Protein AF-A0A974P6M9-F1 (afdb_monomer_lite)

Organism: NCBI:txid2803784

Sequence (70 aa):
MRKVMDELHPMARPHAYLWFLGVRPEAQGLGVGSRMLKAGLAKVDAAGLPAYLESSNEANVPSIAAAASR

pLDDT: mean 89.82, std 7.33, range [56.34, 97.25]

Secondary structure (DSSP, 8-state):
-HHHHHHHS-TTS--EE-------GGGTTTTHHHHHHHHHHHHHHHTT--EE---S-GGGHHHHHHHH--

Radius of gyration: 12.86 Å; chains: 1; bounding box: 30×28×25 Å

Foldseek 3Di:
DVVVCVVPPPPPDDAAEDEDDDDDPVCPPVCPSLVVLLVVVVVRVVVVHHYDYDDPDPVCVVSNVVSNDD

Structure (mmCIF, N/CA/C/O backbone):
data_AF-A0A974P6M9-F1
#
_entry.id   AF-A0A974P6M9-F1
#
loop_
_atom_site.group_PDB
_atom_site.id
_atom_site.type_symbol
_atom_site.label_atom_id
_atom_site.label_alt_id
_atom_site.label_comp_id
_atom_site.label_asym_id
_atom_site.label_entity_id
_atom_site.label_seq_id
_atom_site.pdbx_PDB_ins_code
_atom_site.Cartn_x
_atom_site.Cartn_y
_atom_site.Cartn_z
_atom_site.occupancy
_atom_site.B_iso_or_equiv
_atom_site.auth_seq_id
_atom_site.auth_comp_id
_atom_site.auth_asym_id
_atom_site.auth_atom_id
_atom_site.pdbx_PDB_model_num
ATOM 1 N N . MET A 1 1 ? 9.905 16.620 -3.265 1.00 66.75 1 MET A N 1
ATOM 2 C CA . MET A 1 1 ? 9.114 15.391 -3.056 1.00 66.75 1 MET A CA 1
ATOM 3 C C . MET A 1 1 ? 9.049 14.543 -4.321 1.00 66.75 1 MET A C 1
ATOM 5 O O . MET A 1 1 ? 9.711 13.524 -4.322 1.00 66.75 1 MET A O 1
ATOM 9 N N . ARG A 1 2 ? 8.395 14.980 -5.415 1.00 75.12 2 ARG A N 1
ATOM 10 C CA . ARG A 1 2 ? 8.276 14.192 -6.667 1.00 75.12 2 ARG A CA 1
ATOM 11 C C . ARG A 1 2 ? 9.601 13.621 -7.195 1.00 75.12 2 ARG A C 1
ATOM 13 O O . ARG A 1 2 ? 9.701 12.421 -7.347 1.00 75.12 2 ARG A O 1
ATOM 20 N N . LYS A 1 3 ? 10.640 14.454 -7.325 1.00 82.06 3 LYS A N 1
ATOM 21 C CA . LYS A 1 3 ? 11.973 14.008 -7.774 1.00 82.06 3 LYS A CA 1
ATOM 22 C C . LYS A 1 3 ? 12.559 12.859 -6.932 1.00 82.06 3 LYS A C 1
ATOM 24 O O . LYS A 1 3 ? 13.143 11.946 -7.486 1.00 82.06 3 LYS A 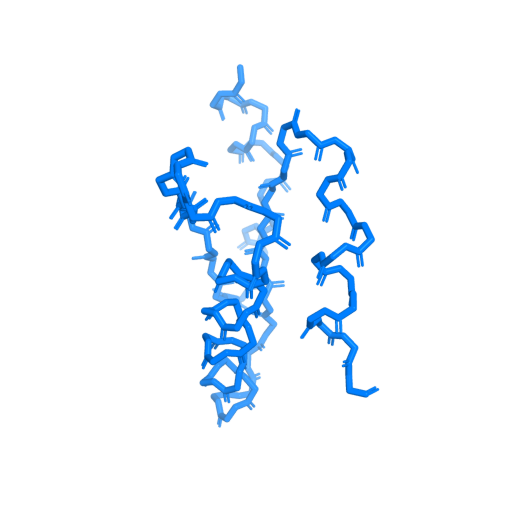O 1
ATOM 29 N N . VAL A 1 4 ? 12.393 12.909 -5.608 1.00 83.62 4 VAL A N 1
ATOM 30 C CA . VAL A 1 4 ? 12.920 11.876 -4.695 1.00 83.62 4 VAL A CA 1
ATOM 31 C C . VAL A 1 4 ? 12.138 10.572 -4.840 1.00 83.62 4 VAL A C 1
ATOM 33 O O . VAL A 1 4 ? 12.737 9.507 -4.820 1.00 83.62 4 VAL A O 1
ATOM 36 N N . MET A 1 5 ? 10.817 10.660 -5.008 1.00 82.25 5 MET A N 1
ATOM 37 C CA . MET A 1 5 ? 9.969 9.489 -5.254 1.00 82.25 5 MET A CA 1
ATOM 38 C C . MET A 1 5 ? 10.341 8.840 -6.591 1.00 82.25 5 MET A C 1
ATOM 40 O O . MET A 1 5 ? 10.661 7.661 -6.627 1.00 82.25 5 MET A O 1
ATOM 44 N N . ASP A 1 6 ? 10.469 9.637 -7.658 1.00 84.94 6 ASP A N 1
ATOM 45 C CA . ASP A 1 6 ? 10.879 9.146 -8.980 1.00 84.94 6 ASP A CA 1
ATOM 46 C C . ASP A 1 6 ? 12.256 8.444 -8.948 1.00 84.94 6 ASP A C 1
ATOM 48 O O . ASP A 1 6 ? 12.449 7.428 -9.613 1.00 84.94 6 ASP A O 1
ATOM 52 N N . GLU A 1 7 ? 13.216 8.964 -8.172 1.00 87.12 7 GLU A N 1
ATOM 53 C CA . GLU A 1 7 ? 14.560 8.380 -8.021 1.00 87.12 7 GLU A CA 1
ATOM 54 C C . GLU A 1 7 ? 14.573 7.081 -7.195 1.00 87.12 7 GLU A C 1
ATOM 56 O O . GLU A 1 7 ? 15.394 6.201 -7.457 1.00 87.12 7 GLU A O 1
ATOM 61 N N . LEU A 1 8 ? 13.692 6.952 -6.197 1.00 87.56 8 LEU A N 1
ATOM 62 C CA . LEU A 1 8 ? 13.608 5.775 -5.322 1.00 87.56 8 LEU A CA 1
ATOM 63 C C . LEU A 1 8 ? 12.632 4.708 -5.831 1.00 87.56 8 LEU A C 1
ATOM 65 O O . LEU A 1 8 ? 12.648 3.577 -5.334 1.00 87.56 8 LEU A O 1
ATOM 69 N N . HIS A 1 9 ? 11.805 5.046 -6.819 1.00 89.88 9 HIS A N 1
ATOM 70 C CA . HIS A 1 9 ? 10.847 4.137 -7.426 1.00 89.88 9 HIS A CA 1
ATOM 71 C C . HIS A 1 9 ? 11.591 2.938 -8.043 1.00 89.88 9 HIS A C 1
ATOM 73 O O . HIS A 1 9 ? 12.436 3.106 -8.927 1.00 89.88 9 HIS A O 1
ATOM 79 N N . PRO A 1 10 ? 11.290 1.693 -7.630 1.00 89.88 10 PRO A N 1
ATOM 80 C CA . PRO A 1 10 ? 11.962 0.503 -8.139 1.00 89.88 10 PRO A CA 1
ATOM 81 C C . PRO A 1 10 ? 11.557 0.182 -9.588 1.00 89.88 10 PRO A C 1
ATOM 83 O O . PRO A 1 10 ? 10.733 -0.690 -9.842 1.00 89.88 10 PRO A O 1
ATOM 86 N N . MET A 1 11 ? 12.185 0.835 -10.566 1.00 89.31 11 MET A N 1
ATOM 87 C CA . MET A 1 11 ? 11.886 0.638 -11.996 1.00 89.31 11 MET A CA 1
ATOM 88 C C . MET A 1 11 ? 12.425 -0.678 -12.580 1.00 89.31 11 MET A C 1
ATOM 90 O O . MET A 1 11 ? 12.052 -1.077 -13.679 1.00 89.31 11 MET A O 1
ATOM 94 N N . ALA A 1 12 ? 13.300 -1.379 -11.853 1.00 91.12 12 ALA A N 1
ATOM 95 C CA . ALA A 1 12 ? 13.990 -2.569 -12.353 1.00 91.12 12 ALA A CA 1
ATOM 96 C C . ALA A 1 12 ? 13.111 -3.834 -12.440 1.00 91.12 12 ALA A C 1
ATOM 98 O O . ALA A 1 12 ? 13.543 -4.829 -13.020 1.00 91.12 12 ALA A O 1
ATOM 99 N N . ARG A 1 13 ? 11.917 -3.849 -11.830 1.00 88.50 13 ARG A N 1
ATOM 100 C CA . ARG A 1 13 ? 11.034 -5.028 -11.794 1.00 88.50 13 ARG A CA 1
ATOM 101 C C . ARG A 1 13 ? 9.576 -4.609 -11.988 1.00 88.50 13 ARG A C 1
ATOM 103 O O . ARG A 1 13 ? 9.184 -3.605 -11.394 1.00 88.50 13 ARG A O 1
ATOM 110 N N . PRO A 1 14 ? 8.753 -5.372 -12.729 1.00 94.25 14 PRO A N 1
ATOM 111 C CA . PRO A 1 14 ? 7.318 -5.115 -12.810 1.00 94.25 14 PRO A CA 1
ATOM 112 C C . PRO A 1 14 ? 6.665 -5.159 -11.427 1.00 94.25 14 PRO A C 1
ATOM 114 O O . PRO A 1 14 ? 6.928 -6.068 -10.639 1.00 94.25 14 PRO A O 1
ATOM 117 N N . HIS A 1 15 ? 5.812 -4.183 -11.139 1.00 94.94 15 HIS A N 1
ATOM 118 C CA . HIS A 1 15 ? 5.061 -4.099 -9.893 1.00 94.94 15 HIS A CA 1
ATOM 119 C C . HIS A 1 15 ? 3.815 -3.229 -10.092 1.00 94.94 15 HIS A C 1
ATOM 121 O O . HIS A 1 15 ? 3.760 -2.387 -10.989 1.00 94.94 15 HIS A O 1
ATOM 127 N N . ALA A 1 16 ? 2.811 -3.426 -9.245 1.00 95.75 16 ALA A N 1
ATOM 128 C CA . ALA A 1 16 ? 1.686 -2.513 -9.135 1.00 95.75 16 ALA A CA 1
ATOM 129 C C . ALA A 1 16 ? 2.081 -1.325 -8.248 1.00 95.75 16 ALA A C 1
ATOM 131 O O . ALA A 1 16 ? 2.621 -1.521 -7.160 1.00 95.75 16 ALA A O 1
ATOM 132 N N . TYR A 1 17 ? 1.792 -0.102 -8.691 1.00 93.81 17 TYR A N 1
ATOM 133 C CA . TYR A 1 17 ? 2.068 1.116 -7.930 1.00 93.81 17 TYR A CA 1
ATOM 134 C C . TYR A 1 17 ? 0.768 1.760 -7.449 1.00 93.81 17 TYR A C 1
ATOM 136 O O . TYR A 1 17 ? -0.104 2.095 -8.255 1.00 93.81 17 TYR A O 1
ATOM 144 N N . LEU A 1 18 ? 0.631 1.948 -6.134 1.00 93.56 18 LEU A N 1
ATOM 145 C CA . LEU A 1 18 ? -0.444 2.762 -5.576 1.00 93.56 18 LEU A CA 1
ATOM 146 C C . LEU A 1 18 ? 0.004 4.221 -5.546 1.00 93.56 18 LEU A C 1
ATOM 148 O O . LEU A 1 18 ? 0.701 4.643 -4.627 1.00 93.56 18 LEU A O 1
ATOM 152 N N . TRP A 1 19 ? -0.447 4.990 -6.534 1.00 88.19 19 TRP A N 1
ATOM 153 C CA . TRP A 1 1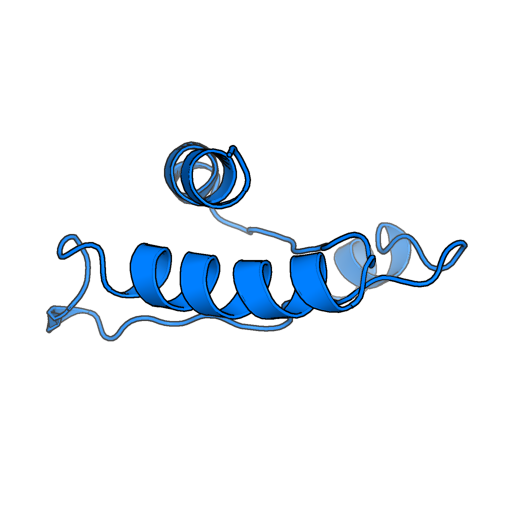9 ? -0.063 6.394 -6.644 1.00 88.19 19 TRP A CA 1
ATOM 154 C C . TRP A 1 19 ? -0.747 7.284 -5.598 1.00 88.19 19 TRP A C 1
ATOM 156 O O . TRP A 1 19 ? -0.100 8.117 -4.971 1.00 88.19 19 TRP A O 1
ATOM 166 N N . PHE A 1 20 ? -2.051 7.091 -5.369 1.00 89.69 20 PHE A N 1
ATOM 167 C CA . PHE A 1 20 ? -2.800 7.855 -4.373 1.00 89.69 20 PHE A CA 1
ATOM 168 C C . PHE A 1 20 ? -3.879 7.022 -3.691 1.00 89.69 20 PHE A C 1
ATOM 170 O O . PHE A 1 20 ? -4.638 6.296 -4.333 1.00 89.69 20 PHE A O 1
ATOM 177 N N . LEU A 1 21 ? -3.998 7.216 -2.379 1.00 90.81 21 LEU A N 1
ATOM 178 C CA . LEU A 1 21 ? -5.125 6.768 -1.575 1.00 90.81 21 LEU A CA 1
ATOM 179 C C . LEU A 1 21 ? -5.465 7.863 -0.565 1.00 90.81 21 LEU A C 1
ATOM 181 O O . LEU A 1 21 ? -4.670 8.183 0.314 1.00 90.81 21 LEU A O 1
ATOM 185 N N . GLY A 1 22 ? -6.655 8.438 -0.707 1.00 90.69 22 GLY A N 1
ATOM 186 C CA . GLY A 1 22 ? -7.165 9.475 0.180 1.00 90.69 22 GLY A CA 1
ATOM 187 C C . GLY A 1 22 ? -8.453 9.030 0.854 1.00 90.69 22 GLY A C 1
ATOM 188 O O . GLY A 1 22 ? -9.289 8.366 0.244 1.00 90.69 22 GLY A O 1
ATOM 189 N N . VAL A 1 23 ? -8.625 9.429 2.111 1.00 93.06 23 VAL A N 1
ATOM 190 C CA . VAL A 1 23 ? -9.876 9.271 2.857 1.00 93.06 23 VAL A CA 1
ATOM 191 C C . VAL A 1 23 ? -10.326 10.656 3.292 1.00 93.06 23 VAL A C 1
ATOM 193 O O . VAL A 1 23 ? -9.526 11.421 3.841 1.00 93.06 23 VAL A O 1
ATOM 196 N N . ARG A 1 24 ? -11.600 10.981 3.040 1.00 96.00 24 ARG A N 1
ATOM 197 C CA . ARG A 1 24 ? -12.196 12.244 3.496 1.00 96.00 24 ARG A CA 1
ATOM 198 C C . ARG A 1 24 ? -12.016 12.405 5.013 1.00 96.00 24 ARG A C 1
ATOM 200 O O . ARG A 1 24 ? -12.144 11.392 5.702 1.00 96.00 24 ARG A O 1
ATOM 207 N N . PRO A 1 25 ? -11.756 13.619 5.536 1.00 95.06 25 PRO A N 1
ATOM 208 C CA . PRO A 1 25 ? -11.495 13.837 6.961 1.00 95.06 25 PRO A CA 1
ATOM 209 C C . PRO A 1 25 ? -12.539 13.204 7.888 1.00 95.06 25 PRO A C 1
ATOM 211 O O . PRO A 1 25 ? -12.181 12.541 8.856 1.00 95.06 25 PRO A O 1
ATOM 214 N N . GLU A 1 26 ? -13.821 13.294 7.532 1.00 97.25 26 GLU A N 1
ATOM 215 C CA . GLU A 1 26 ? -14.945 12.789 8.335 1.00 97.25 26 GLU A CA 1
ATOM 216 C C . GLU A 1 26 ? -15.010 11.252 8.382 1.00 97.25 26 GLU A C 1
ATOM 218 O O . GLU A 1 26 ? -15.753 10.677 9.172 1.00 97.25 26 GLU A O 1
ATOM 223 N N . ALA A 1 27 ? -14.251 10.574 7.518 1.00 94.69 27 ALA A N 1
ATOM 224 C CA . ALA A 1 27 ? -14.179 9.120 7.421 1.00 94.69 27 ALA A CA 1
ATOM 225 C C . ALA A 1 27 ? -12.823 8.549 7.887 1.00 94.69 27 ALA A C 1
ATOM 227 O O . ALA A 1 27 ? -12.590 7.337 7.786 1.00 94.69 27 ALA A O 1
ATOM 228 N N . GLN A 1 28 ? -11.912 9.399 8.372 1.00 91.75 28 GLN A N 1
ATOM 229 C CA . GLN A 1 28 ? -10.626 8.973 8.928 1.00 91.75 28 GLN A CA 1
ATOM 230 C C . GLN A 1 28 ? -10.816 8.274 10.283 1.00 91.75 28 GLN A C 1
ATOM 232 O O . GLN A 1 28 ? -11.832 8.434 10.949 1.00 91.75 28 GLN A O 1
ATOM 237 N N . GLY A 1 29 ? -9.871 7.411 10.665 1.00 89.81 29 GLY A N 1
ATOM 238 C CA . GLY A 1 29 ? -9.973 6.599 11.888 1.00 89.81 29 GLY A CA 1
ATOM 239 C C . GLY A 1 29 ? -10.981 5.439 11.824 1.00 89.81 29 GLY A C 1
ATOM 240 O O . GLY A 1 29 ? -10.920 4.538 12.650 1.00 89.81 29 GLY A O 1
ATOM 241 N N . LEU A 1 30 ? -11.849 5.381 10.804 1.00 94.38 30 LEU A N 1
ATOM 242 C CA . LEU A 1 30 ? -12.874 4.332 10.640 1.00 94.38 30 LEU A CA 1
ATOM 243 C C . LEU A 1 30 ? -12.405 3.111 9.817 1.00 94.38 30 LEU A C 1
ATOM 245 O O . LEU A 1 30 ? -13.206 2.268 9.390 1.00 94.38 30 LEU A O 1
ATOM 249 N N . GLY A 1 31 ? -11.107 3.036 9.509 1.00 92.12 31 GLY A N 1
ATOM 250 C CA . GLY A 1 31 ? -10.499 1.942 8.742 1.00 92.12 31 GLY A CA 1
ATOM 251 C C . GLY A 1 31 ? -10.888 1.883 7.257 1.00 92.12 31 GLY A C 1
ATOM 252 O O . GLY A 1 31 ? -10.658 0.865 6.607 1.00 92.12 31 GLY A O 1
ATOM 253 N N . VAL A 1 32 ? -11.483 2.944 6.697 1.00 94.94 32 VAL A N 1
ATOM 254 C CA . VAL A 1 32 ? -11.904 2.994 5.282 1.00 94.94 32 VAL A CA 1
ATOM 255 C C . VAL A 1 32 ? -10.711 2.811 4.342 1.00 94.94 32 VAL A C 1
ATOM 257 O O . VAL A 1 32 ? -10.752 1.951 3.464 1.00 94.94 32 VAL A O 1
ATOM 260 N N . GLY A 1 33 ? -9.628 3.559 4.576 1.00 92.88 33 GLY A N 1
ATOM 261 C CA . GLY A 1 33 ? -8.402 3.469 3.778 1.00 92.88 33 GLY A CA 1
ATOM 262 C C . GLY A 1 33 ? -7.797 2.067 3.809 1.00 92.88 33 GLY A C 1
ATOM 263 O O . GLY A 1 33 ? -7.516 1.504 2.758 1.00 92.88 33 GLY A O 1
ATOM 264 N N . SER A 1 34 ? -7.701 1.449 4.989 1.00 92.69 34 SER A N 1
ATOM 265 C CA . SER A 1 34 ? -7.173 0.087 5.134 1.00 92.69 34 SER A CA 1
ATOM 266 C C . SER A 1 34 ? -8.018 -0.950 4.390 1.00 92.69 34 SER A C 1
ATOM 268 O O . SER A 1 34 ? -7.467 -1.840 3.747 1.00 92.69 34 SER A O 1
ATOM 270 N N . ARG A 1 35 ? -9.356 -0.830 4.412 1.00 94.62 35 ARG A N 1
ATOM 271 C CA . ARG A 1 35 ? -10.242 -1.720 3.637 1.00 94.62 35 ARG A CA 1
ATOM 272 C C . ARG A 1 35 ? -10.055 -1.546 2.131 1.00 94.62 35 ARG A C 1
ATOM 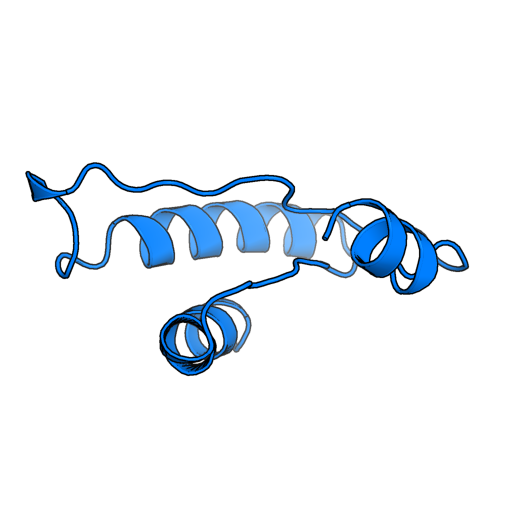274 O O . ARG A 1 35 ? -9.990 -2.543 1.416 1.00 94.62 35 ARG A O 1
ATOM 281 N N . MET A 1 36 ? -9.933 -0.306 1.654 1.00 94.50 36 MET A N 1
ATOM 282 C CA . MET A 1 36 ? -9.651 -0.026 0.241 1.00 94.50 36 MET A CA 1
ATOM 283 C C . MET A 1 36 ? -8.286 -0.578 -0.180 1.00 94.50 36 MET A C 1
ATOM 285 O O . MET A 1 36 ? -8.190 -1.243 -1.210 1.00 94.50 36 MET A O 1
ATOM 289 N N . LEU A 1 37 ? -7.254 -0.358 0.639 1.00 94.81 37 LEU A N 1
ATOM 290 C CA . LEU A 1 37 ? -5.907 -0.869 0.407 1.00 94.81 37 LEU A CA 1
ATOM 291 C C . LEU A 1 37 ? -5.909 -2.399 0.330 1.00 94.81 37 LEU A C 1
ATOM 293 O O . LEU A 1 37 ? -5.425 -2.952 -0.652 1.00 94.81 37 LEU A O 1
ATOM 297 N N . LYS A 1 38 ? -6.539 -3.084 1.294 1.00 95.19 38 LYS A N 1
ATOM 298 C CA . LYS A 1 38 ? -6.651 -4.551 1.308 1.00 95.19 38 LYS A CA 1
ATOM 299 C C . LYS A 1 38 ? -7.359 -5.095 0.064 1.00 95.19 38 LYS A C 1
ATOM 301 O O . LYS A 1 38 ? -6.915 -6.080 -0.517 1.00 95.19 38 LYS A O 1
ATOM 306 N N . ALA A 1 39 ? -8.436 -4.444 -0.378 1.00 94.81 39 ALA A N 1
ATOM 307 C CA . ALA A 1 39 ? -9.144 -4.838 -1.596 1.00 94.81 39 ALA A CA 1
ATOM 308 C C . ALA A 1 39 ? -8.289 -4.647 -2.863 1.00 94.81 39 ALA A C 1
ATOM 310 O O . ALA A 1 39 ? -8.362 -5.462 -3.782 1.00 94.81 39 ALA A O 1
ATOM 311 N N . GLY A 1 40 ? -7.477 -3.587 -2.920 1.00 94.81 40 GLY A N 1
ATOM 312 C CA . GLY A 1 40 ? -6.504 -3.378 -3.993 1.00 94.81 40 GLY A CA 1
ATOM 313 C C . GLY A 1 40 ? -5.403 -4.438 -3.985 1.00 94.81 40 GLY A C 1
ATOM 314 O O . GLY A 1 40 ? -5.148 -5.059 -5.015 1.00 94.81 40 GLY A O 1
ATOM 315 N N . LEU A 1 41 ? -4.813 -4.703 -2.818 1.00 95.44 41 LEU A N 1
ATOM 316 C CA . LEU A 1 41 ? -3.759 -5.704 -2.644 1.00 95.44 41 LEU A CA 1
ATOM 317 C C . LEU A 1 41 ? -4.230 -7.112 -3.014 1.00 95.44 41 LEU A C 1
ATOM 319 O O . LEU A 1 41 ? -3.502 -7.813 -3.702 1.00 95.44 41 LEU A O 1
ATOM 323 N N . ALA A 1 42 ? -5.476 -7.484 -2.707 1.00 95.88 42 ALA A N 1
ATOM 324 C CA . ALA A 1 42 ? -6.038 -8.764 -3.142 1.00 95.88 42 ALA A CA 1
ATOM 325 C C . ALA A 1 42 ? -6.029 -8.941 -4.677 1.00 95.88 42 ALA A C 1
ATOM 327 O O . ALA A 1 42 ? -5.842 -10.052 -5.171 1.00 95.88 42 ALA A O 1
ATOM 328 N N . LYS A 1 43 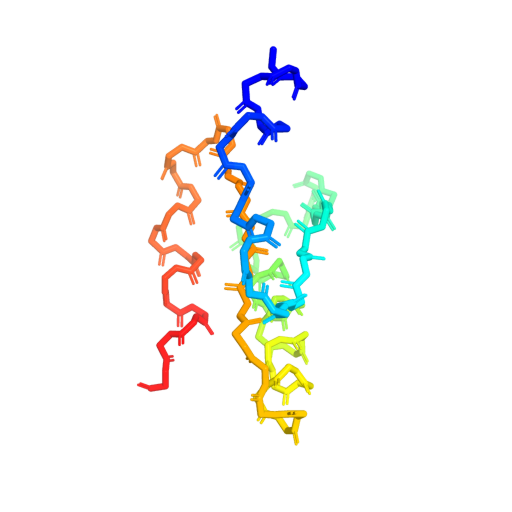? -6.200 -7.857 -5.451 1.00 95.81 43 LYS A N 1
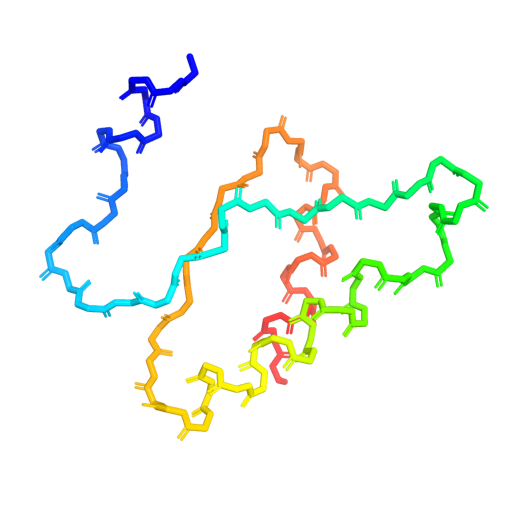ATOM 329 C CA . LYS A 1 43 ? -6.102 -7.899 -6.922 1.00 95.81 43 LYS A CA 1
ATOM 330 C C . LYS A 1 43 ? -4.656 -8.045 -7.389 1.00 95.81 43 LYS A C 1
ATOM 332 O O . LYS A 1 43 ? -4.397 -8.774 -8.340 1.00 95.81 43 LYS A O 1
ATOM 337 N N . VAL A 1 44 ? -3.732 -7.353 -6.725 1.00 95.88 44 VAL A N 1
ATOM 338 C CA . VAL A 1 44 ? -2.292 -7.422 -7.013 1.00 95.88 44 VAL A CA 1
ATOM 339 C C . VAL A 1 44 ? -1.751 -8.823 -6.709 1.00 95.88 44 VAL A C 1
ATOM 341 O O . VAL A 1 44 ? -1.059 -9.409 -7.539 1.00 95.88 44 VAL A O 1
ATOM 344 N N . ASP A 1 45 ? -2.174 -9.399 -5.585 1.00 95.25 45 ASP A N 1
ATOM 345 C CA . ASP A 1 45 ? -1.892 -10.776 -5.188 1.00 95.25 45 ASP A CA 1
ATOM 346 C C . ASP A 1 45 ? -2.410 -11.787 -6.215 1.00 95.25 45 ASP A C 1
ATOM 348 O O . ASP A 1 45 ? -1.683 -12.697 -6.606 1.00 95.25 45 ASP A O 1
ATOM 352 N N . ALA A 1 46 ? -3.655 -11.627 -6.678 1.00 96.44 46 ALA A N 1
ATOM 353 C CA . ALA A 1 46 ? -4.236 -12.493 -7.705 1.00 96.44 46 ALA A CA 1
ATOM 354 C C . ALA A 1 46 ? -3.497 -12.392 -9.051 1.00 96.44 46 ALA A C 1
ATOM 356 O O . ALA A 1 46 ? -3.461 -13.360 -9.807 1.00 96.44 46 ALA A O 1
ATOM 357 N N . ALA A 1 47 ? -2.888 -11.239 -9.338 1.00 95.81 47 ALA A N 1
ATOM 358 C CA . ALA A 1 47 ? -2.046 -11.030 -10.511 1.00 95.81 47 ALA A CA 1
ATOM 359 C C . ALA A 1 47 ? -0.601 -11.536 -10.327 1.00 95.81 47 ALA A C 1
ATOM 361 O O . ALA A 1 47 ? 0.177 -11.484 -11.278 1.00 95.81 47 ALA A O 1
ATOM 362 N N . GLY A 1 48 ? -0.222 -12.003 -9.131 1.00 95.31 48 GLY A N 1
ATOM 363 C CA . GLY A 1 48 ? 1.138 -12.461 -8.833 1.00 95.31 48 GLY A CA 1
ATOM 364 C C . GLY A 1 48 ? 2.193 -11.353 -8.916 1.00 95.31 48 GLY A C 1
ATOM 365 O O . GLY A 1 48 ? 3.360 -11.636 -9.184 1.00 95.31 48 GLY A O 1
ATOM 366 N N . LEU A 1 49 ? 1.791 -10.093 -8.728 1.00 95.31 49 LEU A N 1
ATOM 367 C CA . LEU A 1 49 ? 2.679 -8.937 -8.820 1.00 95.31 49 LEU A CA 1
ATOM 368 C C . LEU A 1 49 ? 3.105 -8.451 -7.427 1.00 95.31 49 LEU A C 1
ATOM 370 O O . LEU A 1 49 ? 2.324 -8.519 -6.482 1.00 95.31 49 LEU A O 1
ATOM 374 N N . PRO A 1 50 ? 4.311 -7.883 -7.282 1.00 93.62 50 PRO A N 1
ATOM 375 C CA . PRO A 1 50 ? 4.649 -7.071 -6.121 1.00 93.62 50 PRO A CA 1
ATOM 376 C C . PRO A 1 50 ? 3.821 -5.778 -6.091 1.00 93.62 50 PRO A C 1
ATOM 378 O O . PRO A 1 50 ? 3.499 -5.218 -7.142 1.00 93.62 50 PRO A O 1
ATOM 381 N N . ALA A 1 51 ? 3.539 -5.264 -4.894 1.00 94.19 51 ALA A N 1
ATOM 382 C CA . ALA A 1 51 ? 2.970 -3.933 -4.691 1.00 94.19 51 ALA A CA 1
ATOM 383 C C . ALA A 1 51 ? 4.045 -2.956 -4.195 1.00 94.19 51 ALA A C 1
ATOM 385 O O . ALA A 1 51 ? 4.858 -3.304 -3.340 1.00 94.19 51 ALA A O 1
ATOM 386 N N . TYR A 1 52 ? 4.013 -1.724 -4.698 1.00 93.19 52 TYR A N 1
ATOM 387 C CA . TYR A 1 52 ? 4.839 -0.609 -4.244 1.00 93.19 52 TYR A CA 1
ATOM 388 C C . TYR A 1 52 ? 3.957 0.606 -3.944 1.00 93.19 52 TYR A C 1
ATOM 390 O O . TYR A 1 52 ? 2.983 0.874 -4.652 1.00 93.19 52 TYR A O 1
ATOM 398 N N . LEU A 1 53 ? 4.292 1.336 -2.885 1.00 92.38 53 LEU A N 1
ATOM 399 C CA . LEU A 1 53 ? 3.709 2.630 -2.551 1.00 92.38 53 LEU A CA 1
ATOM 400 C C . LEU A 1 53 ? 4.712 3.427 -1.728 1.00 92.38 53 LEU A C 1
ATOM 402 O O . LEU A 1 53 ? 5.591 2.853 -1.082 1.00 92.38 53 LEU A O 1
ATOM 406 N N . GLU A 1 54 ? 4.506 4.734 -1.672 1.00 90.00 54 GLU A N 1
ATOM 407 C CA . GLU A 1 54 ? 5.242 5.630 -0.788 1.00 90.00 54 GLU A CA 1
ATOM 408 C C . GLU A 1 54 ? 4.262 6.310 0.172 1.00 90.00 54 GLU A C 1
ATOM 410 O O . GLU A 1 54 ? 3.118 6.603 -0.179 1.00 90.00 54 GLU A O 1
ATOM 415 N N . SER A 1 55 ? 4.701 6.576 1.402 1.00 88.56 55 SER A N 1
ATOM 416 C CA . SER A 1 55 ? 3.934 7.369 2.365 1.00 88.56 55 SER A CA 1
ATOM 417 C C . SER A 1 55 ? 4.788 8.520 2.864 1.00 88.56 55 SER A C 1
ATOM 419 O O . SER A 1 55 ? 5.866 8.309 3.410 1.00 88.56 55 SER A O 1
ATOM 421 N N . SER A 1 56 ? 4.284 9.747 2.733 1.00 83.94 56 SER A N 1
ATOM 422 C CA . SER A 1 56 ? 4.904 10.938 3.326 1.00 83.94 56 SER A CA 1
ATOM 423 C C . SER A 1 56 ? 4.575 11.109 4.814 1.00 83.94 56 SER A C 1
ATOM 425 O O . SER A 1 56 ? 4.962 12.108 5.413 1.00 83.94 56 SER A O 1
ATOM 427 N N . ASN A 1 57 ? 3.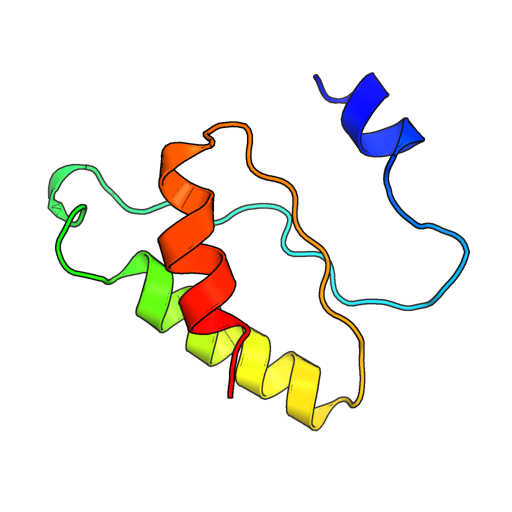806 10.183 5.394 1.00 87.75 57 ASN A N 1
ATOM 428 C CA . ASN A 1 57 ? 3.426 10.183 6.800 1.00 87.75 57 ASN A CA 1
ATOM 429 C C . ASN A 1 57 ? 3.746 8.816 7.412 1.00 87.75 57 ASN A C 1
ATOM 431 O O . ASN A 1 57 ? 3.131 7.804 7.061 1.00 87.75 57 ASN A O 1
ATOM 435 N N . GLU A 1 58 ? 4.701 8.799 8.335 1.00 89.69 58 GLU A N 1
ATOM 436 C CA . GLU A 1 58 ? 5.153 7.588 9.018 1.00 89.69 58 GLU A CA 1
ATOM 437 C C . GLU A 1 58 ? 4.048 6.956 9.881 1.00 89.69 58 GLU A C 1
ATOM 439 O O . GLU A 1 58 ? 3.979 5.735 10.000 1.00 89.69 58 GLU A O 1
ATOM 444 N N . ALA A 1 59 ? 3.089 7.750 10.373 1.00 88.62 59 ALA A N 1
ATOM 445 C CA . ALA A 1 59 ? 1.941 7.243 11.129 1.00 88.62 59 ALA A CA 1
ATOM 446 C C . ALA A 1 59 ? 1.051 6.281 10.316 1.00 88.62 59 ALA A C 1
ATOM 448 O O . ALA A 1 59 ? 0.302 5.492 10.891 1.00 88.62 59 ALA A O 1
ATOM 449 N N . ASN A 1 60 ? 1.143 6.304 8.981 1.00 87.94 60 ASN A N 1
ATOM 450 C CA . ASN A 1 60 ? 0.419 5.364 8.128 1.00 87.94 60 ASN A CA 1
ATOM 451 C C . ASN A 1 60 ? 1.099 3.985 8.050 1.00 87.94 60 ASN A C 1
ATOM 453 O O . ASN A 1 60 ? 0.431 3.013 7.690 1.00 87.94 60 ASN A O 1
ATOM 457 N N . VAL A 1 61 ? 2.396 3.879 8.376 1.00 90.31 61 VAL A N 1
ATOM 458 C CA . VAL A 1 61 ? 3.203 2.660 8.182 1.00 90.31 61 VAL A CA 1
ATOM 459 C C . VAL A 1 61 ? 2.590 1.438 8.874 1.00 90.31 61 VAL A C 1
ATOM 461 O O . VAL A 1 61 ? 2.426 0.429 8.189 1.00 90.31 61 VAL A O 1
ATOM 464 N N . PRO A 1 62 ? 2.148 1.490 10.150 1.00 89.06 62 PRO A N 1
ATOM 465 C CA . PRO A 1 62 ? 1.546 0.321 10.795 1.00 89.06 62 PRO A CA 1
ATOM 466 C C . PRO A 1 62 ? 0.279 -0.173 10.084 1.00 89.06 62 PRO A C 1
ATOM 468 O O . PRO A 1 62 ? 0.098 -1.372 9.889 1.00 89.06 62 PRO A O 1
ATOM 471 N N . SER A 1 63 ? -0.585 0.750 9.646 1.00 87.06 63 SER A N 1
ATOM 472 C CA . SER A 1 63 ? -1.843 0.409 8.964 1.00 87.06 63 SER A CA 1
ATOM 473 C C . SER A 1 63 ? -1.612 -0.150 7.559 1.00 87.06 63 SER A C 1
ATOM 475 O O . SER A 1 63 ? -2.338 -1.042 7.124 1.00 87.06 63 SER A O 1
ATOM 477 N N . ILE A 1 64 ? -0.605 0.371 6.852 1.00 89.81 64 ILE A N 1
ATOM 478 C CA . ILE A 1 64 ? -0.195 -0.111 5.531 1.00 89.81 64 ILE A CA 1
ATOM 479 C C . ILE A 1 64 ? 0.428 -1.504 5.645 1.00 89.81 64 ILE A C 1
ATOM 481 O O . ILE A 1 64 ? 0.021 -2.409 4.920 1.00 89.81 64 ILE A O 1
ATOM 485 N N . ALA A 1 65 ? 1.367 -1.690 6.578 1.00 87.88 65 ALA A N 1
ATOM 486 C CA . ALA A 1 65 ? 2.017 -2.974 6.816 1.00 87.88 65 ALA A CA 1
ATOM 487 C C . ALA A 1 65 ? 0.984 -4.053 7.170 1.00 87.88 65 ALA A C 1
ATOM 489 O O . ALA A 1 65 ? 0.963 -5.105 6.541 1.00 87.88 65 ALA A O 1
ATOM 490 N N . ALA A 1 66 ? 0.049 -3.749 8.075 1.00 85.25 66 ALA A N 1
ATOM 491 C CA . ALA A 1 66 ? -1.030 -4.664 8.442 1.00 85.25 66 ALA A CA 1
ATOM 492 C C . ALA A 1 66 ? -1.964 -5.024 7.270 1.00 85.25 66 ALA A C 1
ATOM 494 O O . ALA A 1 66 ? -2.570 -6.091 7.280 1.00 85.25 66 ALA A O 1
ATOM 495 N N . ALA A 1 67 ? -2.110 -4.154 6.265 1.00 84.00 67 ALA A N 1
ATOM 496 C CA . ALA A 1 67 ? -2.891 -4.459 5.065 1.00 84.00 67 ALA A CA 1
ATOM 497 C C . ALA A 1 67 ? -2.120 -5.329 4.055 1.00 84.00 67 ALA A C 1
ATOM 499 O O . ALA A 1 67 ? -2.755 -6.047 3.284 1.00 84.00 67 ALA A O 1
ATOM 500 N N . ALA A 1 68 ? -0.785 -5.248 4.057 1.00 77.69 68 ALA A N 1
ATOM 501 C CA . ALA A 1 68 ? 0.115 -6.021 3.199 1.00 77.69 68 ALA A CA 1
ATOM 502 C C . ALA A 1 68 ? 0.474 -7.401 3.768 1.00 77.69 68 ALA A C 1
ATOM 504 O O . ALA A 1 68 ? 0.808 -8.310 3.010 1.00 77.69 68 ALA A O 1
ATOM 505 N N . SER A 1 69 ? 0.390 -7.575 5.086 1.00 65.75 69 SER A N 1
ATOM 506 C CA . SER A 1 69 ? 0.526 -8.874 5.737 1.00 65.75 69 SER A CA 1
ATOM 507 C C . SER A 1 69 ? -0.735 -9.714 5.519 1.00 65.75 69 SER A C 1
ATOM 509 O O . SER A 1 69 ? -1.838 -9.313 5.898 1.00 65.75 69 SER A O 1
ATOM 511 N N . ARG A 1 70 ? -0.562 -10.889 4.910 1.00 56.34 70 ARG A N 1
ATOM 512 C CA . ARG A 1 70 ? -1.480 -12.010 5.132 1.00 56.34 70 ARG A CA 1
ATOM 513 C C . ARG A 1 70 ? -1.220 -12.608 6.504 1.00 56.34 70 ARG A C 1
ATOM 515 O O . ARG A 1 70 ? -0.026 -12.694 6.868 1.00 56.34 70 ARG A O 1
#

InterPro domains:
  IPR000182 GNAT domain [PF00583] (12-66)
  IPR016181 Acyl-CoA N-acyltransferase [SSF55729] (12-66)
  IPR052523 Trichothecene Biosynthesis Acetyltransferases [PTHR42791] (2-62)